Protein AF-A0A371DFS7-F1 (afdb_monomer_lite)

Structure (mmCIF, N/CA/C/O backbone):
data_AF-A0A371DFS7-F1
#
_entry.id   AF-A0A371DFS7-F1
#
loop_
_atom_site.group_PDB
_atom_site.id
_atom_site.type_symbol
_atom_site.label_atom_id
_atom_site.label_alt_id
_atom_site.label_comp_id
_atom_site.label_asym_id
_atom_site.label_entity_id
_atom_site.label_seq_id
_atom_site.pdbx_PDB_ins_code
_atom_site.Cartn_x
_atom_site.Cartn_y
_atom_site.Cartn_z
_atom_site.occupancy
_atom_site.B_iso_or_equiv
_atom_site.auth_seq_id
_atom_site.auth_comp_id
_atom_site.auth_asym_id
_atom_site.auth_atom_id
_atom_site.pdbx_PDB_model_num
ATOM 1 N N . MET A 1 1 ? -10.998 -16.231 -9.761 1.00 47.66 1 MET A N 1
ATOM 2 C CA . MET A 1 1 ? -9.946 -15.223 -9.509 1.00 47.66 1 MET A CA 1
ATOM 3 C C . MET A 1 1 ? -10.316 -14.501 -8.230 1.00 47.66 1 MET A C 1
ATOM 5 O O . MET A 1 1 ? -11.424 -13.991 -8.160 1.00 47.66 1 MET A O 1
ATOM 9 N N . GLY A 1 2 ? -9.478 -14.558 -7.192 1.00 59.06 2 GLY A N 1
ATOM 10 C CA . GLY A 1 2 ? -9.733 -13.766 -5.985 1.00 59.06 2 GLY A CA 1
ATOM 11 C C . GLY A 1 2 ? -9.654 -12.287 -6.350 1.00 59.06 2 GLY A C 1
ATOM 12 O O . GLY A 1 2 ? -8.704 -11.893 -7.021 1.00 59.06 2 GLY A O 1
ATOM 13 N N . SER A 1 3 ? -10.665 -11.505 -5.988 1.00 78.94 3 SER A N 1
ATOM 14 C CA . SER A 1 3 ? -10.672 -10.059 -6.204 1.00 78.94 3 SER A CA 1
ATOM 15 C C . SER A 1 3 ? -9.507 -9.424 -5.445 1.00 78.94 3 SER A C 1
ATOM 17 O O . SER A 1 3 ? -9.351 -9.682 -4.249 1.00 78.94 3 SER A O 1
ATOM 19 N N . TRP A 1 4 ? -8.711 -8.604 -6.133 1.00 90.25 4 TRP A N 1
ATOM 20 C CA . TRP A 1 4 ? -7.708 -7.749 -5.502 1.00 90.25 4 TRP A CA 1
ATOM 21 C C . TRP A 1 4 ? -8.353 -6.912 -4.392 1.00 90.25 4 TRP A C 1
ATOM 23 O O . TRP A 1 4 ? -9.450 -6.380 -4.577 1.00 90.25 4 TRP A O 1
ATOM 33 N N . ARG A 1 5 ? -7.690 -6.812 -3.237 1.00 93.25 5 ARG A N 1
ATOM 34 C CA . ARG A 1 5 ? -8.157 -5.993 -2.113 1.00 93.25 5 ARG A CA 1
ATOM 35 C C . ARG A 1 5 ? -6.995 -5.392 -1.331 1.00 93.25 5 ARG A C 1
ATOM 37 O O . ARG A 1 5 ? -5.915 -5.982 -1.260 1.00 93.25 5 ARG A O 1
ATOM 44 N N . VAL A 1 6 ? -7.260 -4.254 -0.701 1.00 95.88 6 VAL A N 1
ATOM 45 C CA . VAL A 1 6 ? -6.335 -3.559 0.195 1.00 95.88 6 VAL A CA 1
ATOM 46 C C . VAL A 1 6 ? -6.996 -3.454 1.565 1.00 95.88 6 VAL A C 1
ATOM 48 O O . VAL A 1 6 ? -8.050 -2.840 1.702 1.00 95.88 6 VAL A O 1
ATOM 51 N N . ASP A 1 7 ? -6.376 -4.077 2.559 1.00 96.25 7 ASP A N 1
ATOM 52 C CA . ASP A 1 7 ? -6.808 -4.084 3.952 1.00 96.25 7 ASP A CA 1
ATOM 53 C C . ASP A 1 7 ? -5.942 -3.101 4.770 1.00 96.25 7 ASP A C 1
ATOM 55 O O . ASP A 1 7 ? -4.777 -2.853 4.444 1.00 96.25 7 ASP A O 1
ATOM 59 N N . PHE A 1 8 ? -6.491 -2.551 5.854 1.00 95.31 8 PHE A N 1
ATOM 60 C CA . PHE A 1 8 ? -5.828 -1.553 6.703 1.00 95.31 8 PHE A CA 1
ATOM 61 C C . PHE A 1 8 ? -5.699 -2.056 8.140 1.00 95.31 8 PHE A C 1
ATOM 63 O O . PHE A 1 8 ? -6.672 -2.537 8.722 1.00 95.31 8 PHE A O 1
ATOM 70 N N . GLU A 1 9 ? -4.516 -1.901 8.739 1.00 93.31 9 GLU A N 1
ATOM 71 C CA . GLU A 1 9 ? -4.248 -2.316 10.115 1.00 93.31 9 GLU A CA 1
ATOM 72 C C . GLU A 1 9 ? -3.648 -1.166 10.960 1.00 93.31 9 GLU A C 1
ATOM 74 O O . GLU A 1 9 ? -2.468 -0.810 10.801 1.00 93.31 9 GLU A O 1
ATOM 79 N N . PRO A 1 10 ? -4.441 -0.565 11.877 1.00 91.00 10 PRO A N 1
ATOM 80 C CA . PRO A 1 10 ? -5.856 -0.840 12.176 1.00 91.00 10 PRO A CA 1
ATOM 81 C C . PRO A 1 10 ? -6.829 -0.179 11.180 1.00 91.00 10 PRO A C 1
ATOM 83 O O . PRO A 1 10 ? -6.635 0.965 10.776 1.00 91.00 10 PRO A O 1
ATOM 86 N N . ALA A 1 11 ? -7.936 -0.854 10.858 1.00 89.62 11 ALA A N 1
ATOM 87 C CA . ALA A 1 11 ? -8.902 -0.395 9.849 1.00 89.62 11 ALA A CA 1
ATOM 88 C C . ALA A 1 11 ? -9.625 0.920 10.195 1.00 89.62 11 ALA A C 1
ATOM 90 O O . ALA A 1 11 ? -10.192 1.569 9.322 1.00 89.62 11 ALA A O 1
ATOM 91 N N . THR A 1 12 ? -9.619 1.332 11.462 1.00 89.44 12 THR A N 1
ATOM 92 C CA . THR A 1 12 ? -10.300 2.546 11.938 1.00 89.44 12 THR A CA 1
ATOM 93 C C . THR A 1 12 ? -9.426 3.796 11.900 1.00 89.44 12 THR A C 1
ATOM 95 O O . THR A 1 12 ? -9.926 4.897 12.131 1.00 89.44 12 THR A O 1
ATOM 98 N N . LEU A 1 13 ? -8.126 3.662 11.632 1.00 90.50 13 LEU A N 1
ATOM 99 C CA . LEU A 1 13 ? -7.218 4.801 11.622 1.00 90.50 13 LEU A CA 1
ATOM 100 C C . LEU A 1 13 ? -7.408 5.631 10.345 1.00 90.50 13 LEU A C 1
ATOM 102 O O . LEU A 1 13 ? -7.386 5.094 9.239 1.00 90.50 13 LEU A O 1
ATOM 106 N N . LEU A 1 14 ? -7.576 6.947 10.520 1.00 93.06 14 LEU A N 1
ATOM 107 C CA . LEU A 1 14 ? -7.655 7.964 9.458 1.00 93.06 14 LEU A CA 1
ATOM 108 C C . LEU A 1 14 ? -8.429 7.474 8.212 1.00 93.06 14 LEU A C 1
ATOM 110 O O . LEU A 1 14 ? -7.853 7.389 7.126 1.00 93.06 14 LEU A O 1
ATOM 114 N N . PRO A 1 15 ? -9.724 7.124 8.342 1.00 93.12 15 PRO A N 1
ATOM 115 C CA . PRO A 1 15 ? -10.499 6.515 7.258 1.00 93.12 15 PRO A CA 1
ATOM 116 C C . PRO A 1 15 ? -10.595 7.402 6.009 1.00 93.12 15 PRO A C 1
ATOM 118 O O . PRO A 1 15 ? -10.706 6.890 4.902 1.00 93.12 15 PRO A O 1
ATOM 121 N N . ALA A 1 16 ? -10.483 8.724 6.167 1.00 94.62 16 ALA A N 1
ATOM 122 C CA . ALA A 1 16 ? -10.461 9.672 5.055 1.00 94.62 16 ALA A CA 1
ATOM 123 C C . ALA A 1 16 ? -9.228 9.524 4.138 1.00 94.62 16 ALA A C 1
ATOM 125 O O . ALA A 1 16 ? -9.306 9.870 2.963 1.00 94.62 16 ALA A O 1
ATOM 126 N N . GLU A 1 17 ? -8.103 8.998 4.639 1.00 93.62 17 GLU A N 1
ATOM 127 C CA . GLU A 1 17 ? -6.878 8.796 3.846 1.00 93.62 17 GLU A CA 1
ATOM 128 C C . GLU A 1 17 ? -6.869 7.453 3.099 1.00 93.62 17 GLU A C 1
ATOM 130 O O . GLU A 1 17 ? -6.159 7.292 2.103 1.00 93.62 17 GLU A O 1
ATOM 135 N N . GLN A 1 18 ? -7.669 6.484 3.555 1.00 93.81 18 GLN A N 1
ATOM 136 C CA . GLN A 1 18 ? -7.675 5.117 3.026 1.00 93.81 18 GLN A CA 1
ATOM 137 C C . GLN A 1 18 ? -7.988 5.027 1.522 1.00 93.81 18 GLN A C 1
ATOM 139 O O . GLN A 1 18 ? -7.323 4.236 0.850 1.00 93.81 18 GLN A O 1
ATOM 144 N N . PRO A 1 19 ? -8.908 5.825 0.934 1.00 96.31 19 PRO A N 1
ATOM 145 C CA . PRO A 1 19 ? -9.150 5.790 -0.509 1.00 96.31 19 PRO A CA 1
ATOM 146 C C . PRO A 1 19 ? -7.909 6.159 -1.331 1.00 96.31 19 PRO A C 1
ATOM 148 O O . PRO A 1 19 ? -7.561 5.449 -2.271 1.00 96.31 19 PRO A O 1
ATOM 151 N N . ALA A 1 20 ? -7.195 7.222 -0.945 1.00 95.56 20 ALA A N 1
ATOM 152 C CA . ALA A 1 20 ? -5.987 7.659 -1.644 1.00 95.56 20 ALA A CA 1
ATOM 153 C C . ALA A 1 20 ? -4.852 6.632 -1.511 1.00 95.56 20 ALA 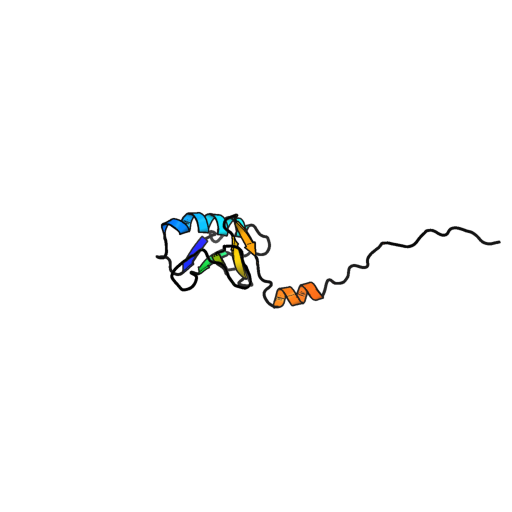A C 1
ATOM 155 O O . ALA A 1 20 ? -4.185 6.306 -2.493 1.00 95.56 20 ALA A O 1
ATOM 156 N N . ILE A 1 21 ? -4.683 6.057 -0.316 1.00 96.19 21 ILE A N 1
ATOM 157 C CA . ILE A 1 21 ? -3.712 4.980 -0.084 1.00 96.19 21 ILE A CA 1
ATOM 158 C C . ILE A 1 21 ? -4.067 3.747 -0.922 1.00 96.19 21 ILE A C 1
ATOM 160 O O . ILE A 1 21 ? -3.189 3.149 -1.535 1.00 96.19 21 ILE A O 1
ATOM 164 N N . THR A 1 22 ? -5.347 3.381 -0.996 1.00 96.69 22 THR A N 1
ATOM 165 C CA . THR A 1 22 ? -5.812 2.235 -1.791 1.00 96.69 22 THR A CA 1
ATOM 166 C C . THR A 1 22 ? -5.464 2.403 -3.267 1.00 96.69 22 THR A C 1
ATOM 168 O O . THR A 1 22 ? -5.003 1.444 -3.889 1.00 96.69 22 THR A O 1
ATOM 171 N N . ILE A 1 23 ? -5.628 3.611 -3.820 1.00 96.94 23 ILE A N 1
ATOM 172 C CA . ILE A 1 23 ? -5.231 3.925 -5.199 1.00 96.94 23 ILE A CA 1
ATOM 173 C C . ILE A 1 23 ? -3.721 3.736 -5.363 1.00 96.94 23 ILE A C 1
ATOM 175 O O . ILE A 1 23 ? -3.312 2.958 -6.219 1.00 96.94 23 ILE A O 1
ATOM 179 N N . ALA A 1 24 ? -2.899 4.354 -4.509 1.00 96.19 24 ALA A N 1
ATOM 180 C CA . ALA A 1 24 ? -1.440 4.239 -4.594 1.00 96.19 24 ALA A CA 1
ATOM 181 C C . ALA A 1 24 ? -0.953 2.780 -4.485 1.00 96.19 24 ALA A C 1
ATOM 183 O O . ALA A 1 24 ? -0.107 2.340 -5.261 1.00 96.19 24 ALA A O 1
ATOM 184 N N . VAL A 1 25 ? -1.525 1.997 -3.565 1.00 96.00 25 VAL A N 1
ATOM 185 C CA . VAL A 1 25 ? -1.188 0.575 -3.377 1.00 96.00 25 VAL A CA 1
ATOM 186 C C . VAL A 1 25 ? -1.637 -0.282 -4.559 1.00 96.00 25 VAL A C 1
ATOM 188 O O . VAL A 1 25 ? -0.935 -1.221 -4.933 1.00 96.00 25 VAL A O 1
ATOM 191 N N . THR A 1 26 ? -2.778 0.041 -5.167 1.00 95.88 26 THR A N 1
ATOM 192 C CA . THR A 1 26 ? -3.260 -0.648 -6.372 1.00 95.88 26 THR A CA 1
ATOM 193 C C . THR A 1 26 ? -2.392 -0.307 -7.582 1.00 95.88 26 THR A C 1
ATOM 195 O O . THR A 1 26 ? -2.042 -1.203 -8.338 1.00 95.88 26 THR A O 1
ATOM 198 N N . THR A 1 27 ? -1.946 0.941 -7.727 1.00 95.19 27 THR A N 1
ATOM 199 C CA . THR A 1 27 ? -0.963 1.316 -8.755 1.00 95.19 27 THR A CA 1
ATOM 200 C C . THR A 1 27 ? 0.357 0.567 -8.553 1.00 95.19 27 THR A C 1
ATOM 202 O O . THR A 1 27 ? 0.890 -0.009 -9.499 1.00 95.19 27 THR A O 1
ATOM 205 N N . ALA A 1 28 ? 0.849 0.481 -7.313 1.00 93.31 28 ALA A N 1
ATOM 206 C CA . ALA A 1 28 ? 2.059 -0.274 -6.993 1.00 93.31 28 ALA A CA 1
ATOM 207 C C . ALA A 1 28 ? 1.922 -1.782 -7.282 1.00 93.31 28 ALA A C 1
ATOM 209 O O . ALA A 1 28 ? 2.915 -2.443 -7.585 1.00 93.31 28 ALA A O 1
ATOM 210 N N . HIS A 1 29 ? 0.712 -2.347 -7.212 1.00 93.31 29 HIS A N 1
ATOM 211 C CA . HIS A 1 29 ? 0.460 -3.762 -7.520 1.00 93.31 29 HIS A CA 1
ATOM 212 C C . HIS A 1 29 ? 0.758 -4.128 -8.980 1.00 93.31 29 HIS A C 1
ATOM 214 O O . HIS A 1 29 ? 1.084 -5.284 -9.255 1.00 93.31 29 HIS A O 1
ATOM 220 N N . GLU A 1 30 ? 0.750 -3.157 -9.899 1.00 92.19 30 GLU A N 1
ATOM 221 C CA . GLU A 1 30 ? 1.134 -3.383 -11.298 1.00 92.19 30 GLU A CA 1
ATOM 222 C C . GLU A 1 30 ? 2.633 -3.671 -11.480 1.00 92.19 30 GLU A C 1
ATOM 224 O O . GLU A 1 30 ? 3.042 -4.172 -12.532 1.00 92.19 30 GLU A O 1
ATOM 229 N N . ILE A 1 31 ? 3.461 -3.433 -10.456 1.00 89.50 31 ILE A N 1
ATOM 230 C CA . ILE A 1 31 ? 4.877 -3.810 -10.477 1.00 89.50 31 ILE A CA 1
ATOM 231 C C . ILE A 1 31 ? 4.986 -5.344 -10.598 1.00 89.50 31 ILE A C 1
ATOM 233 O O . ILE A 1 31 ? 4.414 -6.062 -9.769 1.00 89.50 31 ILE A O 1
ATOM 237 N N . PRO A 1 32 ? 5.769 -5.888 -11.557 1.00 87.00 32 PRO A N 1
ATOM 238 C CA . PRO A 1 32 ? 5.831 -7.331 -11.821 1.00 87.00 32 PRO A CA 1
ATOM 239 C C . PRO A 1 32 ? 6.129 -8.201 -10.593 1.00 87.00 32 PRO A C 1
ATOM 241 O O . PRO A 1 32 ? 5.571 -9.285 -10.446 1.00 87.00 32 PRO A O 1
ATOM 244 N N . ALA A 1 33 ? 6.965 -7.712 -9.673 1.00 86.12 33 ALA A N 1
ATOM 245 C CA . ALA A 1 33 ? 7.313 -8.412 -8.438 1.00 86.12 33 ALA A CA 1
ATOM 246 C C . ALA A 1 33 ? 6.171 -8.470 -7.397 1.00 86.12 33 ALA A C 1
ATOM 248 O O . ALA A 1 33 ? 6.223 -9.289 -6.477 1.00 86.12 33 ALA A O 1
ATOM 249 N N . LEU A 1 34 ? 5.152 -7.613 -7.517 1.00 88.44 34 LEU A N 1
ATOM 250 C CA . LEU A 1 34 ? 4.013 -7.512 -6.594 1.00 88.44 34 LEU A CA 1
ATOM 251 C C . LEU A 1 34 ? 2.730 -8.106 -7.178 1.00 88.44 34 LEU A C 1
ATOM 253 O O . LEU A 1 34 ? 1.895 -8.601 -6.420 1.00 88.44 34 LEU A O 1
ATOM 257 N N . LYS A 1 35 ? 2.613 -8.146 -8.507 1.00 89.44 35 LYS A N 1
ATOM 258 C CA . LYS A 1 35 ? 1.463 -8.678 -9.250 1.00 89.44 35 LYS A CA 1
ATOM 259 C C . LYS A 1 35 ? 0.982 -10.079 -8.826 1.00 89.44 35 LYS A C 1
ATOM 261 O O . LYS A 1 35 ? -0.229 -10.299 -8.824 1.00 89.44 35 LYS A O 1
ATOM 266 N N . PRO A 1 36 ? 1.852 -11.026 -8.406 1.00 89.19 36 PRO A N 1
ATOM 267 C CA . PRO A 1 36 ? 1.407 -12.333 -7.912 1.00 89.19 36 PRO A CA 1
ATOM 268 C C . PRO A 1 36 ? 0.601 -12.283 -6.604 1.00 89.19 36 PRO A C 1
ATOM 270 O O . PRO A 1 36 ? -0.018 -13.281 -6.228 1.00 89.19 36 PRO A O 1
ATOM 273 N N . ALA A 1 37 ? 0.636 -11.167 -5.872 1.00 90.25 37 ALA A N 1
ATOM 274 C CA . ALA A 1 37 ? -0.123 -11.005 -4.642 1.00 90.25 37 ALA A CA 1
ATOM 275 C C . ALA A 1 37 ? -1.629 -10.932 -4.919 1.00 90.25 37 ALA A C 1
ATOM 277 O O . ALA A 1 37 ? -2.078 -10.354 -5.906 1.00 90.25 37 ALA A O 1
ATOM 278 N N . ARG A 1 38 ? -2.417 -11.508 -4.011 1.00 92.00 38 ARG A N 1
ATOM 279 C CA . ARG A 1 38 ? -3.886 -11.510 -4.055 1.00 92.00 38 ARG A CA 1
ATOM 280 C C . ARG A 1 38 ? -4.495 -10.352 -3.275 1.00 92.00 38 ARG A C 1
ATOM 282 O O . ARG A 1 38 ? -5.611 -9.946 -3.574 1.00 92.00 38 ARG A O 1
ATOM 289 N N . TYR A 1 39 ? -3.797 -9.874 -2.251 1.00 94.62 39 TYR A N 1
ATOM 290 C CA . TYR A 1 39 ? -4.239 -8.760 -1.422 1.00 94.62 39 TYR A CA 1
ATOM 291 C C . TYR A 1 39 ? -3.048 -8.058 -0.774 1.00 94.62 39 TYR A C 1
ATOM 293 O O . TYR A 1 39 ? -1.960 -8.633 -0.666 1.00 94.62 39 TYR A O 1
ATOM 301 N N . ALA A 1 40 ? -3.263 -6.827 -0.326 1.00 95.69 40 ALA A N 1
ATOM 302 C CA . ALA A 1 40 ? -2.285 -6.043 0.413 1.00 95.69 40 ALA A CA 1
ATOM 303 C C . ALA A 1 40 ? -2.812 -5.663 1.799 1.00 95.69 40 ALA A C 1
ATOM 305 O O . ALA A 1 40 ? -4.008 -5.453 1.969 1.00 95.69 40 ALA A O 1
ATOM 306 N N . VAL A 1 41 ? -1.912 -5.552 2.776 1.00 96.44 41 VAL A N 1
ATOM 307 C CA . VAL A 1 41 ? -2.209 -5.025 4.115 1.00 96.44 41 VAL A CA 1
ATOM 308 C C . VAL A 1 41 ? -1.329 -3.811 4.371 1.00 96.44 41 VAL A C 1
ATOM 310 O O . VAL A 1 41 ? -0.097 -3.907 4.300 1.00 96.44 41 VAL A O 1
ATOM 313 N N . VAL A 1 42 ? -1.958 -2.676 4.664 1.00 95.62 42 VAL A N 1
ATOM 314 C CA . VAL A 1 42 ? -1.298 -1.414 5.005 1.00 95.62 42 VAL A CA 1
ATOM 315 C C . VAL A 1 42 ? -1.147 -1.318 6.518 1.00 95.62 42 VAL A C 1
ATOM 317 O O . VAL A 1 42 ? -2.126 -1.420 7.254 1.00 95.62 42 VAL A O 1
ATOM 320 N N . TYR A 1 43 ? 0.079 -1.087 6.984 1.00 93.31 43 TYR A N 1
ATOM 321 C CA . TYR A 1 43 ? 0.393 -0.975 8.406 1.00 93.31 43 TYR A CA 1
ATOM 322 C C . TYR A 1 43 ? 0.600 0.472 8.821 1.00 93.31 43 TYR A C 1
ATOM 324 O O . TYR A 1 43 ? 1.373 1.212 8.205 1.00 93.31 43 TYR A O 1
ATOM 332 N N . SER A 1 44 ? -0.040 0.844 9.925 1.00 92.56 44 SER A N 1
ATOM 333 C CA . SER A 1 44 ? 0.170 2.144 10.552 1.00 92.56 44 SER A CA 1
ATOM 334 C C . SER A 1 44 ? 1.563 2.261 11.179 1.00 92.56 44 SER A C 1
ATOM 336 O O . SER A 1 44 ? 2.071 1.346 11.835 1.00 92.56 44 SER A O 1
ATOM 338 N N . ALA A 1 45 ? 2.186 3.426 11.030 1.00 88.75 45 ALA A N 1
ATOM 339 C CA . ALA A 1 45 ? 3.428 3.739 11.717 1.00 88.75 45 ALA A CA 1
ATOM 340 C C . ALA A 1 45 ? 3.123 4.160 13.159 1.00 88.75 45 ALA A C 1
ATOM 342 O O . ALA A 1 45 ? 2.553 5.226 13.418 1.00 88.75 45 ALA A O 1
ATOM 343 N N . GLY A 1 46 ? 3.478 3.291 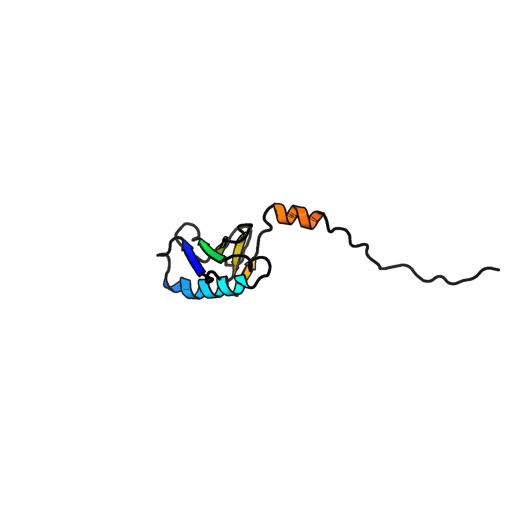14.108 1.00 84.56 46 GLY A N 1
ATOM 344 C CA . GLY A 1 46 ? 3.260 3.523 15.538 1.00 84.56 46 GLY A CA 1
ATOM 345 C C . GLY A 1 46 ? 1.787 3.664 15.934 1.00 84.56 46 GLY A C 1
ATOM 346 O O . GLY A 1 46 ? 1.502 4.320 16.933 1.00 84.56 46 GLY A O 1
ATOM 347 N N . GLY A 1 47 ? 0.853 3.119 15.144 1.00 87.00 47 GLY A N 1
ATOM 348 C CA . GLY A 1 47 ? -0.583 3.153 15.448 1.00 87.00 47 GLY A CA 1
ATOM 349 C C . GLY A 1 47 ? -1.277 4.501 15.230 1.00 87.00 47 GLY A C 1
ATOM 350 O O . GLY A 1 47 ? -2.437 4.635 15.604 1.00 87.00 47 GLY A O 1
ATOM 351 N N . LYS A 1 48 ? -0.588 5.514 14.684 1.00 89.25 48 LYS A N 1
ATOM 352 C CA . LYS A 1 48 ? -1.088 6.907 14.664 1.00 89.25 48 LYS A CA 1
ATOM 353 C C . LYS A 1 48 ? -1.182 7.542 13.283 1.00 89.25 48 LYS A C 1
ATOM 355 O O . LYS A 1 48 ? -1.898 8.523 13.125 1.00 89.25 48 LYS A O 1
ATOM 360 N N . LYS A 1 49 ? -0.435 7.034 12.305 1.00 92.62 49 LYS A N 1
ATOM 361 C CA . LYS A 1 49 ? -0.363 7.607 10.957 1.00 92.62 49 LYS A CA 1
ATOM 362 C C . LYS A 1 49 ? -0.156 6.523 9.912 1.00 92.62 49 LYS A C 1
ATOM 364 O O . LYS A 1 49 ? 0.468 5.502 10.207 1.00 92.62 49 LYS A O 1
ATOM 369 N N . TRP A 1 50 ? -0.646 6.768 8.703 1.00 94.00 50 TRP A N 1
ATOM 370 C CA . TRP A 1 50 ? -0.360 5.925 7.547 1.00 94.00 50 TRP A CA 1
ATOM 371 C C . TRP A 1 50 ? 0.940 6.343 6.880 1.00 94.00 50 TRP A C 1
ATOM 373 O O . TRP A 1 50 ? 1.861 5.539 6.779 1.00 94.00 50 TRP A O 1
ATOM 383 N N . TRP A 1 51 ? 1.020 7.612 6.481 1.00 94.44 51 TRP A N 1
ATOM 384 C CA . TRP A 1 51 ? 2.173 8.200 5.815 1.00 94.44 51 TRP A CA 1
ATOM 385 C C . TRP A 1 51 ? 3.274 8.545 6.815 1.00 94.44 51 TRP A C 1
ATOM 387 O O . TRP A 1 51 ? 3.051 9.221 7.825 1.00 94.44 51 TRP A O 1
ATOM 397 N N . HIS A 1 52 ? 4.485 8.071 6.552 1.00 92.62 52 HIS A N 1
ATOM 398 C CA . HIS A 1 52 ? 5.643 8.313 7.403 1.00 92.62 52 HIS A CA 1
ATOM 399 C C . HIS A 1 52 ? 6.937 8.241 6.595 1.00 92.62 52 HIS A C 1
ATOM 401 O O . HIS A 1 52 ? 6.944 7.849 5.436 1.00 92.62 52 HIS A O 1
ATOM 407 N N . THR A 1 53 ? 8.030 8.665 7.213 1.00 90.44 53 THR A N 1
ATOM 408 C CA . THR A 1 53 ? 9.384 8.504 6.688 1.00 90.44 53 THR A CA 1
ATOM 409 C C . THR A 1 53 ? 10.151 7.579 7.622 1.00 90.44 53 THR A C 1
ATOM 411 O O . THR A 1 53 ? 9.819 7.449 8.807 1.00 90.44 53 THR A O 1
ATOM 414 N N . SER A 1 54 ? 11.195 6.938 7.107 1.00 81.81 54 SER A N 1
ATOM 415 C CA . SER A 1 54 ? 12.080 6.097 7.909 1.00 81.81 54 SER A CA 1
ATOM 416 C C . SER A 1 54 ? 13.520 6.570 7.755 1.00 81.81 54 SER A C 1
ATOM 418 O O . SER A 1 54 ? 13.867 7.245 6.792 1.00 81.81 54 SER A O 1
ATOM 420 N N . ARG A 1 55 ? 14.400 6.203 8.690 1.00 81.50 55 ARG A N 1
ATOM 421 C CA . ARG A 1 55 ? 15.826 6.561 8.588 1.00 81.50 55 ARG A CA 1
ATOM 422 C C . ARG A 1 55 ? 16.474 6.036 7.302 1.00 81.50 55 ARG A C 1
ATOM 424 O O . ARG A 1 55 ? 17.426 6.619 6.806 1.00 81.50 55 ARG A O 1
ATOM 431 N N . GLU A 1 56 ? 15.973 4.916 6.805 1.00 79.69 56 GLU A N 1
ATOM 432 C CA . GLU A 1 56 ? 16.505 4.223 5.638 1.00 79.69 56 GLU A CA 1
ATOM 433 C C . GLU A 1 56 ? 15.758 4.588 4.340 1.00 79.69 56 GLU A C 1
ATOM 435 O O . GLU A 1 56 ? 16.141 4.132 3.270 1.00 79.69 56 GLU A O 1
ATOM 440 N N . ASP A 1 57 ? 14.683 5.373 4.437 1.00 81.88 57 ASP A N 1
ATOM 441 C CA . ASP A 1 57 ? 13.891 5.860 3.309 1.00 81.88 57 ASP A CA 1
ATOM 442 C C . ASP A 1 57 ? 13.334 7.250 3.664 1.00 81.88 57 ASP A C 1
ATOM 444 O O . ASP A 1 57 ? 12.335 7.340 4.397 1.00 81.88 57 ASP A O 1
ATOM 448 N N . PRO A 1 58 ? 14.009 8.328 3.215 1.00 85.56 58 PRO A N 1
ATOM 449 C CA . PRO A 1 58 ? 13.660 9.694 3.584 1.00 85.56 58 PRO A CA 1
ATOM 450 C C . PRO A 1 58 ? 12.388 10.191 2.887 1.00 85.56 58 PRO A C 1
ATOM 452 O O . PRO A 1 58 ? 11.880 11.252 3.251 1.00 85.56 58 PRO A O 1
ATOM 455 N N . LEU A 1 59 ? 11.869 9.452 1.902 1.00 90.44 59 LEU A N 1
ATOM 456 C CA . LEU A 1 59 ? 10.646 9.805 1.195 1.00 90.44 59 LEU A CA 1
ATOM 457 C C . LEU A 1 59 ? 9.418 9.372 2.001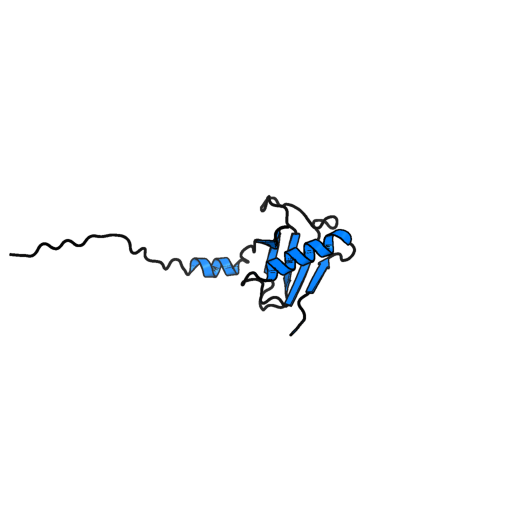 1.00 90.44 59 LEU A C 1
ATOM 459 O O . LEU A 1 59 ? 9.431 8.368 2.717 1.00 90.44 59 LEU A O 1
ATOM 463 N N . VAL A 1 60 ? 8.340 10.148 1.893 1.00 93.50 60 VAL A N 1
ATOM 464 C CA . VAL A 1 60 ? 7.068 9.842 2.559 1.00 93.50 60 VAL A CA 1
ATOM 465 C C . VAL A 1 60 ? 6.455 8.603 1.917 1.00 93.50 60 VAL A C 1
ATOM 467 O O . VAL A 1 60 ? 6.222 8.591 0.715 1.00 93.50 60 VAL A O 1
ATOM 470 N N . HIS A 1 61 ? 6.167 7.578 2.713 1.00 94.12 61 HIS A N 1
ATOM 471 C CA . HIS A 1 61 ? 5.612 6.310 2.248 1.00 94.12 61 HIS A CA 1
ATOM 472 C C . HIS A 1 61 ? 4.644 5.696 3.267 1.00 94.12 61 HIS A C 1
ATOM 474 O O . HIS A 1 61 ? 4.625 6.062 4.446 1.00 94.12 61 HIS A O 1
ATOM 480 N N . VAL A 1 62 ? 3.858 4.719 2.820 1.00 94.56 62 VAL A N 1
ATOM 481 C CA . VAL A 1 62 ? 3.139 3.768 3.680 1.00 94.56 62 VAL A CA 1
ATOM 482 C C . VAL A 1 62 ? 3.876 2.428 3.709 1.00 94.56 62 VAL A C 1
ATOM 484 O O . VAL A 1 62 ? 4.499 2.020 2.727 1.00 94.56 62 VAL A O 1
ATOM 487 N N . THR A 1 63 ? 3.803 1.711 4.834 1.00 94.12 63 THR A N 1
ATOM 488 C CA . THR A 1 63 ? 4.330 0.339 4.915 1.00 94.12 63 THR A CA 1
ATOM 489 C C . THR A 1 63 ? 3.262 -0.645 4.461 1.00 94.12 63 THR A C 1
ATOM 491 O O . THR A 1 63 ? 2.198 -0.713 5.075 1.00 94.12 63 THR A O 1
ATOM 494 N N . VAL A 1 64 ? 3.562 -1.460 3.450 1.00 94.25 64 VAL A N 1
ATOM 495 C CA . VAL A 1 64 ? 2.596 -2.408 2.879 1.00 94.25 64 VAL A CA 1
ATOM 496 C C . VAL A 1 64 ? 3.188 -3.810 2.819 1.00 94.25 64 VAL A C 1
ATOM 498 O O . VAL A 1 64 ? 4.371 -3.995 2.515 1.00 94.25 64 VAL A O 1
ATOM 501 N N . ARG A 1 65 ? 2.368 -4.823 3.108 1.00 94.12 65 ARG A N 1
ATOM 502 C CA . ARG A 1 65 ? 2.681 -6.223 2.799 1.00 94.12 65 ARG A CA 1
ATOM 503 C C . ARG A 1 65 ? 1.746 -6.741 1.722 1.00 94.12 65 ARG A C 1
ATOM 505 O O . ARG A 1 65 ? 0.539 -6.770 1.920 1.00 94.12 65 ARG A O 1
ATOM 512 N N . PHE A 1 66 ? 2.329 -7.203 0.628 1.00 92.88 66 PHE A N 1
ATOM 513 C CA . PHE A 1 66 ? 1.659 -7.893 -0.463 1.00 92.88 66 PHE A CA 1
ATOM 514 C C . PHE A 1 66 ? 1.652 -9.397 -0.161 1.00 92.88 66 PHE A C 1
ATOM 516 O O . PHE A 1 66 ? 2.705 -10.000 0.074 1.00 92.88 66 PHE A O 1
ATOM 523 N N . LEU A 1 67 ? 0.459 -9.988 -0.100 1.00 90.62 67 LEU A N 1
ATOM 524 C CA . LEU A 1 67 ? 0.194 -11.334 0.413 1.00 90.62 67 LEU A CA 1
ATOM 525 C C . LEU A 1 67 ? -0.584 -12.184 -0.599 1.00 90.62 67 LEU A C 1
ATOM 527 O O . LEU A 1 67 ? -1.152 -11.685 -1.565 1.00 90.62 67 LEU A O 1
ATOM 531 N N . GLY A 1 68 ? -0.619 -13.501 -0.379 1.00 82.12 68 GLY A N 1
ATOM 532 C CA . GLY A 1 68 ? -1.324 -14.450 -1.252 1.00 82.12 68 GLY A CA 1
ATOM 533 C C . GLY A 1 68 ? -0.540 -14.908 -2.488 1.00 82.12 68 GLY A C 1
ATOM 534 O O . GLY A 1 68 ? -1.083 -15.673 -3.283 1.00 82.12 68 GLY A O 1
ATOM 535 N N . ALA A 1 69 ? 0.716 -14.475 -2.622 1.00 79.44 69 ALA A N 1
ATOM 536 C CA . ALA A 1 69 ? 1.721 -15.069 -3.502 1.00 79.44 69 ALA A CA 1
ATOM 537 C C . ALA A 1 69 ? 2.509 -16.170 -2.764 1.00 79.44 69 ALA A C 1
ATOM 539 O O . ALA A 1 69 ? 2.451 -16.254 -1.536 1.00 79.44 69 ALA A O 1
ATOM 540 N N . ASN A 1 70 ? 3.325 -16.946 -3.491 1.00 76.44 70 ASN A N 1
ATOM 541 C CA . ASN A 1 70 ? 4.251 -17.928 -2.895 1.00 76.44 70 ASN A CA 1
ATOM 542 C C . ASN A 1 70 ? 5.193 -17.301 -1.854 1.00 76.44 70 ASN A C 1
ATOM 544 O O . ASN A 1 70 ? 5.646 -17.981 -0.936 1.00 76.44 70 ASN A O 1
ATOM 548 N N . ARG A 1 71 ? 5.475 -15.998 -1.980 1.00 78.75 71 ARG A N 1
ATOM 549 C CA . ARG A 1 71 ? 6.285 -15.244 -1.030 1.00 78.75 71 ARG A CA 1
ATOM 550 C C . ARG A 1 71 ? 5.608 -13.924 -0.649 1.00 78.75 71 ARG A C 1
ATOM 552 O O . ARG A 1 71 ? 5.356 -13.110 -1.533 1.00 78.75 71 ARG A O 1
ATOM 559 N N . PRO A 1 72 ? 5.365 -13.679 0.650 1.00 85.62 72 PRO A N 1
ATOM 560 C CA . PRO A 1 72 ? 4.998 -12.362 1.154 1.00 85.62 72 PRO A CA 1
ATOM 561 C C . PRO A 1 72 ? 6.075 -11.322 0.838 1.00 85.62 72 PRO A C 1
ATOM 563 O O . PRO A 1 72 ? 7.249 -11.532 1.160 1.00 85.62 72 PRO A O 1
ATOM 566 N N . THR A 1 73 ? 5.671 -10.180 0.289 1.00 89.38 73 THR A N 1
ATOM 567 C CA . THR A 1 73 ? 6.593 -9.093 -0.060 1.00 89.38 73 THR A CA 1
ATOM 568 C C . THR A 1 73 ? 6.253 -7.846 0.738 1.00 89.38 73 THR A C 1
ATOM 570 O O . THR A 1 73 ? 5.130 -7.349 0.690 1.00 89.38 73 THR A O 1
ATOM 573 N N . ARG A 1 74 ? 7.226 -7.327 1.490 1.00 91.38 74 ARG A N 1
ATOM 574 C CA . ARG A 1 74 ? 7.107 -6.030 2.161 1.00 91.38 74 ARG A CA 1
ATOM 575 C C . ARG A 1 74 ? 7.648 -4.947 1.236 1.00 91.38 74 ARG A C 1
ATOM 577 O O . ARG A 1 74 ? 8.772 -5.074 0.755 1.00 91.38 74 ARG A O 1
ATOM 584 N N . ALA A 1 75 ? 6.876 -3.888 1.049 1.00 91.69 75 ALA A N 1
ATOM 585 C CA . ALA A 1 75 ? 7.266 -2.736 0.256 1.00 91.69 75 ALA A CA 1
ATOM 586 C C . ALA A 1 75 ? 6.908 -1.432 0.976 1.00 91.69 75 ALA A C 1
ATOM 588 O O . ALA A 1 75 ? 6.031 -1.394 1.847 1.00 91.69 75 ALA A O 1
ATOM 589 N N . HIS A 1 76 ? 7.612 -0.371 0.611 1.00 93.94 76 HIS A N 1
ATOM 590 C CA . HIS A 1 76 ? 7.209 0.999 0.890 1.00 93.94 76 HIS A CA 1
ATOM 591 C C . HIS A 1 76 ? 6.489 1.518 -0.345 1.00 93.94 76 HIS A C 1
ATOM 593 O O . HIS A 1 76 ? 7.056 1.442 -1.430 1.00 93.94 76 HIS A O 1
ATOM 599 N N . VAL A 1 77 ? 5.252 1.986 -0.196 1.00 93.94 77 VAL A N 1
ATOM 600 C CA . VAL A 1 77 ? 4.486 2.573 -1.305 1.00 93.94 77 VAL A CA 1
ATOM 601 C C . VAL A 1 77 ? 4.438 4.079 -1.117 1.00 93.94 77 VAL A C 1
ATOM 603 O O . VAL A 1 77 ? 4.118 4.558 -0.025 1.00 93.94 77 VAL A O 1
ATOM 606 N N . TYR A 1 78 ? 4.771 4.809 -2.171 1.00 95.31 78 TYR A N 1
ATOM 607 C CA . TYR A 1 78 ? 4.829 6.264 -2.180 1.00 95.31 78 TYR A CA 1
ATOM 608 C C . TYR A 1 78 ? 3.497 6.861 -2.677 1.00 95.31 78 TYR A C 1
ATOM 610 O O . TYR A 1 78 ? 2.693 6.152 -3.288 1.00 95.31 78 TYR A O 1
ATOM 618 N N . PRO A 1 79 ? 3.219 8.154 -2.419 1.00 93.00 79 PRO A N 1
ATOM 619 C CA . PRO A 1 79 ? 1.967 8.800 -2.823 1.00 93.00 79 PRO A CA 1
ATOM 620 C C . PRO A 1 79 ? 1.682 8.770 -4.330 1.00 93.00 79 PRO A C 1
ATOM 622 O O . PRO A 1 79 ? 0.523 8.814 -4.729 1.00 93.00 79 PRO A O 1
ATOM 625 N N . ASP A 1 80 ? 2.722 8.688 -5.1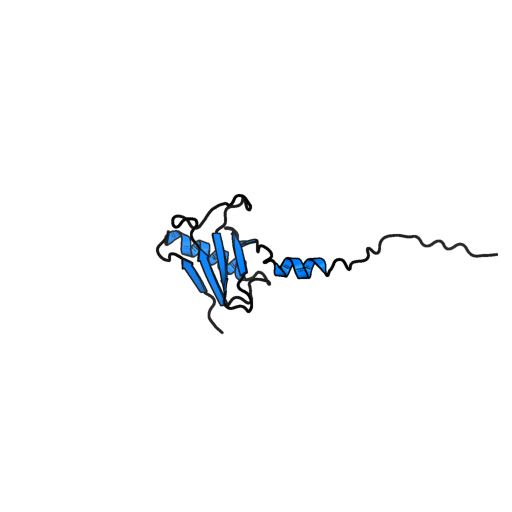59 1.00 91.38 80 ASP A N 1
ATOM 626 C CA . ASP A 1 80 ? 2.627 8.600 -6.621 1.00 91.38 80 ASP A CA 1
ATOM 627 C C . ASP A 1 80 ? 2.321 7.177 -7.132 1.00 91.38 80 ASP A C 1
ATOM 629 O O . ASP A 1 80 ? 2.151 6.971 -8.332 1.00 91.38 80 ASP A O 1
ATOM 633 N N . GLY A 1 81 ? 2.230 6.190 -6.234 1.00 89.12 81 GLY A N 1
ATOM 634 C CA . GLY A 1 81 ? 1.986 4.790 -6.575 1.00 89.12 81 GLY A CA 1
ATOM 635 C C . GLY A 1 81 ? 3.240 4.009 -6.970 1.00 89.12 81 GLY A C 1
ATOM 636 O O . GLY A 1 81 ? 3.135 2.825 -7.290 1.00 89.12 81 GLY A O 1
ATOM 637 N N . THR A 1 82 ? 4.426 4.620 -6.914 1.00 92.88 82 THR A N 1
ATOM 638 C CA . THR A 1 82 ? 5.683 3.870 -7.002 1.00 92.88 82 THR A CA 1
ATOM 639 C C . THR A 1 82 ? 5.925 3.093 -5.704 1.00 92.88 82 THR A C 1
ATOM 641 O O . THR A 1 82 ? 5.325 3.375 -4.660 1.00 92.88 82 THR A O 1
ATOM 644 N N . ALA A 1 83 ? 6.795 2.078 -5.745 1.00 91.69 83 ALA A N 1
ATOM 645 C CA . ALA A 1 83 ? 7.118 1.312 -4.548 1.00 91.69 83 ALA A CA 1
ATOM 646 C C . ALA A 1 83 ? 8.579 0.874 -4.478 1.00 91.69 83 ALA A C 1
ATOM 648 O O . ALA A 1 83 ? 9.159 0.408 -5.457 1.00 91.69 83 ALA A O 1
ATOM 649 N N . SER A 1 84 ? 9.139 0.946 -3.274 1.00 90.19 84 SER A N 1
ATOM 650 C CA . SER A 1 84 ? 10.433 0.363 -2.941 1.00 90.19 84 SER A CA 1
ATOM 651 C C . SER A 1 84 ? 10.225 -1.000 -2.301 1.00 90.19 84 SER A C 1
ATOM 653 O O . SER A 1 84 ? 9.760 -1.143 -1.164 1.00 90.19 84 SER A O 1
ATOM 655 N N . ILE A 1 85 ? 10.557 -2.033 -3.065 1.00 86.06 85 ILE A N 1
ATOM 656 C CA . ILE A 1 85 ? 10.550 -3.415 -2.613 1.00 86.06 85 ILE A CA 1
ATOM 657 C C . ILE A 1 85 ? 11.946 -3.667 -2.075 1.00 86.06 85 ILE A C 1
ATOM 659 O O . ILE A 1 85 ? 12.871 -3.918 -2.846 1.00 86.06 85 ILE A O 1
ATOM 663 N N . ARG A 1 86 ? 12.136 -3.590 -0.754 1.00 67.75 86 ARG A N 1
ATOM 664 C CA . ARG A 1 86 ? 13.413 -4.049 -0.204 1.00 67.75 86 ARG A CA 1
ATOM 665 C C . ARG A 1 86 ? 13.628 -5.478 -0.672 1.00 67.75 86 ARG A C 1
ATOM 667 O O . ARG A 1 86 ? 12.731 -6.298 -0.446 1.00 67.75 86 ARG A O 1
ATOM 674 N N . PRO A 1 87 ? 14.779 -5.808 -1.279 1.00 48.66 87 PRO A N 1
ATOM 675 C CA . PRO A 1 87 ? 15.064 -7.181 -1.612 1.00 48.66 87 PRO A CA 1
ATOM 676 C C . PRO A 1 87 ? 15.048 -7.951 -0.296 1.00 48.66 87 PRO A C 1
ATOM 678 O O . PRO A 1 87 ? 15.931 -7.829 0.553 1.00 48.66 87 PRO A O 1
ATOM 681 N N . SER A 1 88 ? 13.980 -8.721 -0.091 1.00 43.31 88 SER A N 1
ATOM 682 C CA . SER A 1 88 ? 13.974 -9.804 0.878 1.00 43.31 88 SER A CA 1
ATOM 683 C C . SER A 1 88 ? 15.288 -10.570 0.705 1.00 43.31 88 SER A C 1
ATOM 685 O O . SER A 1 88 ? 15.759 -10.717 -0.419 1.00 43.31 88 SER A O 1
ATOM 687 N N . ARG A 1 89 ? 15.910 -11.038 1.788 1.00 41.62 89 ARG A N 1
ATOM 688 C CA . ARG A 1 89 ? 17.266 -11.624 1.783 1.00 41.62 89 ARG A CA 1
ATOM 689 C C . ARG A 1 89 ? 17.541 -12.642 0.658 1.00 41.62 89 ARG A C 1
ATOM 691 O O . ARG A 1 89 ? 18.689 -12.807 0.285 1.00 41.62 89 ARG A O 1
ATOM 698 N N . ALA A 1 90 ? 16.509 -13.276 0.088 1.00 38.28 90 ALA A N 1
ATOM 699 C CA . ALA A 1 90 ? 16.680 -14.201 -1.035 1.00 38.28 90 ALA A CA 1
ATOM 700 C C . ALA A 1 90 ? 16.683 -13.561 -2.441 1.00 38.28 90 ALA A C 1
ATOM 702 O O . ALA A 1 90 ? 17.076 -14.232 -3.372 1.00 38.28 90 ALA A O 1
ATOM 703 N N . ALA A 1 91 ? 16.297 -12.293 -2.624 1.00 40.22 91 ALA A N 1
ATOM 704 C CA . ALA A 1 91 ? 16.532 -11.569 -3.883 1.00 40.22 91 ALA A CA 1
ATOM 705 C C . ALA A 1 91 ? 17.998 -11.110 -4.016 1.00 40.22 91 ALA A C 1
ATOM 707 O O . ALA A 1 91 ? 18.518 -11.0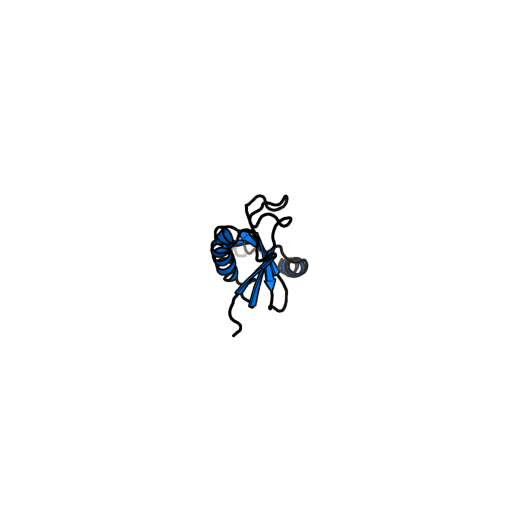34 -5.120 1.00 40.22 91 ALA A O 1
ATOM 708 N N . ARG A 1 92 ? 18.691 -10.890 -2.888 1.00 38.09 92 ARG A N 1
ATOM 709 C CA . ARG A 1 92 ? 20.147 -10.668 -2.868 1.00 38.09 92 ARG A CA 1
ATOM 710 C C . ARG A 1 92 ? 20.941 -11.900 -3.317 1.00 38.09 92 ARG A C 1
ATOM 712 O O . ARG A 1 92 ? 21.956 -11.737 -3.963 1.00 38.09 92 ARG A O 1
ATOM 719 N N . ALA A 1 93 ? 20.442 -13.103 -3.024 1.00 38.84 93 ALA A N 1
ATOM 720 C CA . ALA A 1 93 ? 21.106 -14.348 -3.405 1.00 38.84 93 ALA A CA 1
ATOM 721 C C . ALA A 1 93 ? 21.034 -14.647 -4.914 1.00 38.84 93 ALA A C 1
ATOM 723 O O . ALA A 1 93 ? 21.915 -15.316 -5.419 1.00 38.84 93 ALA A O 1
ATOM 724 N N . VAL A 1 94 ? 20.018 -14.145 -5.629 1.00 41.56 94 VAL A N 1
ATOM 725 C CA . VAL A 1 94 ? 19.878 -14.373 -7.083 1.00 41.56 94 VAL A CA 1
ATOM 726 C C . VAL A 1 94 ? 20.575 -13.274 -7.895 1.00 41.56 94 VAL A C 1
ATOM 728 O O . VAL A 1 94 ? 21.052 -13.531 -8.988 1.00 41.56 94 VAL A O 1
ATOM 731 N N . ALA A 1 95 ? 20.683 -12.055 -7.353 1.00 41.84 95 ALA A N 1
ATOM 732 C CA . ALA A 1 95 ? 21.397 -10.959 -8.012 1.00 41.84 95 ALA A CA 1
ATOM 733 C C . ALA A 1 95 ? 22.935 -11.082 -7.935 1.00 41.84 95 ALA A C 1
ATOM 735 O O . ALA A 1 95 ? 23.619 -10.415 -8.697 1.00 41.84 95 ALA A O 1
ATOM 736 N N . GLU A 1 96 ? 23.481 -11.915 -7.038 1.00 43.88 96 GLU A N 1
ATOM 737 C CA . GLU A 1 96 ? 24.920 -12.247 -7.005 1.00 43.88 96 GLU A CA 1
ATOM 738 C C . GLU A 1 96 ? 25.309 -13.373 -7.985 1.00 43.88 96 GLU A C 1
ATOM 740 O O . GLU A 1 96 ? 26.496 -13.588 -8.200 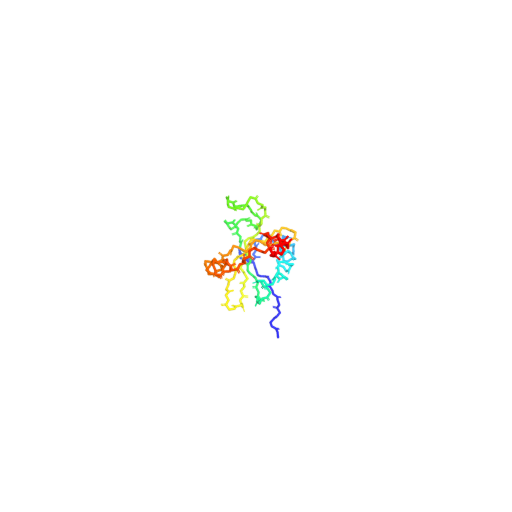1.00 43.88 96 GLU A O 1
ATOM 745 N N . GLU A 1 97 ? 24.349 -14.071 -8.607 1.00 40.53 97 GLU A N 1
ATOM 746 C CA . GLU A 1 97 ? 24.632 -15.129 -9.598 1.00 40.53 97 GLU A CA 1
ATOM 747 C C . GLU A 1 97 ? 24.544 -14.645 -11.061 1.00 40.53 97 GLU A C 1
ATOM 749 O O . GLU A 1 97 ? 24.799 -15.425 -11.974 1.00 40.53 97 GLU A O 1
ATOM 754 N N . ASP A 1 98 ? 24.238 -13.362 -11.294 1.00 39.81 98 ASP A N 1
ATOM 755 C CA . ASP A 1 98 ? 24.162 -12.735 -12.627 1.00 39.81 98 ASP A CA 1
ATOM 756 C C . ASP A 1 98 ? 25.235 -11.640 -12.817 1.00 39.81 98 ASP A C 1
ATOM 758 O O . ASP A 1 98 ? 25.005 -10.620 -13.458 1.00 39.81 98 ASP A O 1
ATOM 762 N N . ASP A 1 99 ? 26.441 -11.844 -12.269 1.00 39.62 99 ASP A N 1
ATOM 763 C CA . ASP A 1 99 ? 27.663 -11.133 -12.705 1.00 39.62 99 ASP A CA 1
ATOM 764 C C . ASP A 1 99 ? 28.332 -11.889 -13.871 1.00 39.62 99 ASP A C 1
ATOM 766 O O . ASP A 1 99 ? 29.526 -12.181 -13.893 1.00 39.62 99 ASP A O 1
ATOM 770 N N . GLY A 1 100 ? 27.501 -12.306 -14.827 1.00 50.12 100 GLY A N 1
ATOM 771 C CA . GLY A 1 100 ? 27.879 -13.079 -16.008 1.00 50.12 100 GLY A CA 1
ATOM 772 C C . GLY A 1 100 ? 27.897 -12.260 -17.295 1.00 50.12 100 GLY A C 1
ATOM 773 O O . GLY A 1 100 ? 27.833 -12.845 -18.375 1.00 50.12 100 GLY A O 1
ATOM 774 N N . THR A 1 101 ? 27.968 -10.927 -17.224 1.00 42.81 101 THR A N 1
ATOM 775 C CA . THR A 1 101 ? 28.066 -10.097 -18.434 1.00 42.81 101 THR A CA 1
ATOM 776 C C . THR A 1 101 ? 29.513 -9.684 -18.669 1.00 42.81 101 THR A C 1
ATOM 778 O O . THR A 1 101 ? 29.977 -8.641 -18.217 1.00 42.81 101 THR A O 1
ATOM 781 N N . LEU A 1 102 ? 30.220 -10.530 -19.421 1.00 45.41 102 LEU A N 1
ATOM 782 C CA . LEU A 1 102 ? 31.394 -10.143 -20.198 1.00 45.41 102 LEU A CA 1
ATOM 783 C C . LEU A 1 102 ? 31.076 -8.855 -20.975 1.00 45.41 102 LEU A C 1
ATOM 785 O O . LEU A 1 102 ? 30.223 -8.865 -21.861 1.00 45.41 102 LEU A O 1
ATOM 789 N N . SER A 1 103 ? 31.762 -7.760 -20.655 1.00 41.69 103 SER A N 1
ATOM 790 C CA . SER A 1 103 ? 31.803 -6.549 -21.479 1.00 41.69 103 SER A CA 1
ATOM 791 C C . SER A 1 103 ? 32.354 -6.878 -22.875 1.00 41.69 103 SER A C 1
ATOM 793 O O . SER A 1 103 ? 33.506 -7.305 -22.951 1.00 41.69 103 SER A O 1
ATOM 795 N N . PRO A 1 104 ? 31.634 -6.647 -23.992 1.00 46.94 104 PRO A N 1
ATOM 796 C CA . PRO A 1 104 ? 32.214 -6.729 -25.324 1.00 46.94 104 PRO A CA 1
ATOM 797 C C . PRO A 1 104 ? 32.471 -5.315 -25.858 1.00 46.94 104 PRO A C 1
ATOM 799 O O . PRO A 1 104 ? 31.812 -4.850 -26.779 1.00 46.94 104 PRO A O 1
ATOM 802 N N . PHE A 1 105 ? 33.421 -4.623 -25.241 1.00 39.03 105 PHE A N 1
ATOM 803 C CA . PHE A 1 105 ? 34.147 -3.480 -25.802 1.00 39.03 105 PHE A CA 1
ATOM 804 C C . PHE A 1 105 ? 35.534 -3.599 -25.147 1.00 39.03 105 PHE A C 1
ATOM 806 O O . PHE A 1 105 ? 35.620 -3.535 -23.925 1.00 39.03 105 PHE A O 1
ATOM 813 N N . THR A 1 106 ? 36.645 -3.916 -25.814 1.00 46.97 106 THR A N 1
ATOM 814 C CA . THR A 1 106 ? 37.249 -3.310 -27.013 1.00 46.97 106 THR A CA 1
ATOM 815 C C . THR A 1 106 ? 38.476 -4.168 -27.382 1.00 46.97 106 THR A C 1
ATOM 817 O O . THR A 1 106 ? 39.144 -4.594 -26.445 1.00 46.97 106 THR A O 1
ATOM 820 N N . ASP A 1 107 ? 38.749 -4.418 -28.670 1.00 43.62 107 ASP A N 1
ATOM 821 C CA . ASP A 1 107 ? 40.092 -4.431 -29.317 1.00 43.62 107 ASP A CA 1
ATOM 822 C C . ASP A 1 107 ? 39.898 -4.858 -30.791 1.00 43.62 107 ASP A C 1
ATOM 824 O O . ASP A 1 107 ? 39.481 -5.978 -31.074 1.00 43.62 107 ASP A O 1
ATOM 828 N N . GLU A 1 108 ? 39.783 -3.906 -31.716 1.00 47.88 108 GLU A N 1
ATOM 829 C CA . GLU A 1 108 ? 40.843 -3.540 -32.673 1.00 47.88 108 GLU A CA 1
ATOM 830 C C . GLU A 1 108 ? 41.180 -4.656 -33.689 1.00 47.88 108 GLU A C 1
ATOM 832 O O . GLU A 1 108 ? 41.949 -5.579 -33.438 1.00 47.88 108 GLU A O 1
ATOM 837 N N . GLU A 1 109 ? 40.593 -4.540 -34.888 1.00 50.19 109 GLU A N 1
ATOM 838 C CA . GLU A 1 109 ? 41.102 -5.175 -36.107 1.00 50.19 109 GLU A CA 1
ATOM 839 C C . GLU A 1 109 ? 42.515 -4.645 -36.387 1.00 50.19 109 GLU A C 1
ATOM 841 O O . GLU A 1 109 ? 42.686 -3.517 -36.847 1.00 50.19 109 GLU A O 1
ATOM 846 N N . VAL A 1 110 ? 43.533 -5.474 -36.158 1.00 52.75 110 VAL A N 1
ATOM 847 C CA . VAL A 1 110 ? 44.835 -5.322 -36.815 1.00 52.75 110 VAL A CA 1
ATOM 848 C C . VAL A 1 110 ? 44.917 -6.366 -37.920 1.00 52.75 110 VAL A C 1
ATOM 850 O O . VAL A 1 110 ? 45.402 -7.482 -37.735 1.00 52.75 110 VAL A O 1
ATOM 853 N N . GLU A 1 111 ? 44.439 -5.988 -39.103 1.00 50.88 111 GLU A N 1
ATOM 854 C CA . GLU A 1 111 ? 44.935 -6.562 -40.346 1.00 50.88 111 GLU A CA 1
ATOM 855 C C . GLU A 1 111 ? 46.291 -5.923 -40.659 1.00 50.88 111 GLU A C 1
ATOM 857 O O . GLU A 1 111 ? 46.373 -4.764 -41.060 1.00 50.88 111 GLU A O 1
ATOM 862 N N . THR A 1 112 ? 47.384 -6.675 -40.552 1.00 45.41 112 THR A N 1
ATOM 863 C CA . THR A 1 112 ? 48.474 -6.513 -41.521 1.00 45.41 112 THR A CA 1
ATOM 864 C C . THR A 1 112 ? 49.171 -7.850 -41.715 1.00 45.41 112 THR A C 1
ATOM 866 O O . THR A 1 112 ? 49.700 -8.446 -40.779 1.00 45.41 112 THR A O 1
ATOM 869 N N . GLY A 1 113 ? 49.077 -8.342 -42.948 1.00 37.50 113 GLY A N 1
ATOM 870 C CA . GLY A 1 113 ? 49.519 -9.661 -43.362 1.00 37.50 113 GLY A CA 1
ATOM 871 C C . GLY A 1 113 ? 51.026 -9.869 -43.294 1.00 37.50 113 GLY A C 1
ATOM 872 O O . GLY A 1 113 ? 51.830 -8.937 -43.277 1.00 37.50 113 GLY A O 1
ATOM 873 N N . GLY A 1 114 ? 51.384 -11.149 -43.297 1.00 37.53 114 GLY A N 1
ATOM 874 C CA . GLY A 1 114 ? 52.737 -11.594 -43.562 1.00 37.53 114 GLY A CA 1
ATOM 875 C C . GLY A 1 114 ? 53.135 -11.362 -45.018 1.00 37.53 114 GLY A C 1
ATOM 876 O O . GLY A 1 114 ? 52.332 -11.548 -45.933 1.00 37.53 114 GLY A O 1
ATOM 877 N N . ASN A 1 115 ? 54.399 -10.997 -45.203 1.00 37.06 115 ASN A N 1
ATOM 878 C CA . ASN A 1 115 ? 55.372 -11.803 -45.938 1.00 37.06 115 ASN A CA 1
ATOM 879 C C . ASN A 1 115 ? 56.786 -11.301 -45.632 1.00 37.06 115 ASN A C 1
ATOM 881 O O . ASN A 1 115 ? 57.114 -10.180 -46.078 1.00 37.06 115 ASN A O 1
#

Sequence (115 aa):
MGSWRVDFEPATLLPAEQPAITIAVTTAHEIPALKPARYAVVYSAGGKKWWHTSREDPLVHVTVRFLGANRPTRAHVYPDGTASIRPSRAARAVAEEDDGTLSPFTDEEVETGGN

pLDDT: mean 78.07, std 21.47, range [37.06, 96.94]

Foldseek 3Di:
DQAEEEAEVVNPAPVVCVVLLRVLQVLLCPPPVLVQFRYKYWYADVPHHQWDADPVGRATFTWMWGHPHPDIWIWTTHSVSHIDTDPDPVNVVVVVVPPPDDDPDDDDDDDDDDD

Radius of gyration: 21.72 Å; chains: 1; bounding box: 66×28×62 Å

Secondary structure (DSSP, 8-state):
-PPPEEEEESTTS-TTTHHHHHHHHHHHHTSTTTTT-SEEEEEPBTTTBSSEEETTEEEEEEEEEEESSSS-EEEEE-TTS-EEE---HHHHHHHTS------------------

Organism: NCBI:txid2498619